Protein AF-A0A2A4JP27-F1 (afdb_monomer)

Sequence (86 aa):
MGARVSRTDFEWVYTEEPHASRRKIILEKYPQIKKLFGYDPNFKWVVTAMVLIQIISLPFVVQLSWPVMLVVAYCFGGVINHSLML

pLDDT: mean 90.52, std 9.27, range [43.34, 97.88]

InterPro domains:
  IPR013866 Sphingolipid delta4-desaturase, N-terminal [PF08557] (6-42)
  IPR013866 Sphingolipid delta4-desaturase, 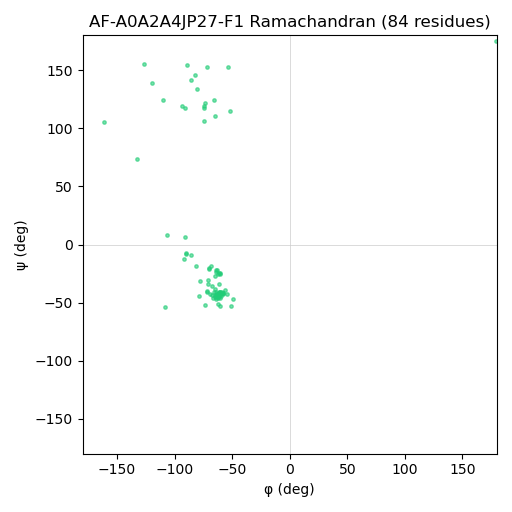N-terminal [SM01269] (5-43)

Foldseek 3Di:
DDDDPPDPDDDDDPDPDVVVVVVVVVCVVPVVVVVVDDDDPCVVVVLVVLVVVVVVCVVVLVPDDPVVNVVCCVPPVVVSVVVVVD

Structure (mmCIF, N/CA/C/O backbone):
data_AF-A0A2A4JP27-F1
#
_entry.id   AF-A0A2A4JP27-F1
#
loop_
_atom_site.group_PDB
_atom_site.id
_atom_site.type_symbol
_atom_site.label_atom_id
_atom_site.label_alt_id
_atom_site.label_comp_id
_atom_site.label_asym_id
_atom_site.label_entity_id
_atom_site.label_seq_id
_atom_site.pdbx_PDB_ins_code
_atom_site.Cartn_x
_atom_site.Cartn_y
_atom_site.Cartn_z
_atom_site.occupancy
_atom_site.B_iso_or_equiv
_atom_site.auth_seq_id
_atom_site.auth_comp_id
_atom_site.auth_asym_id
_atom_site.auth_atom_id
_atom_site.pdbx_PDB_model_num
ATOM 1 N N . MET A 1 1 ? 15.303 -26.042 9.123 1.00 43.34 1 MET A N 1
ATOM 2 C CA . MET A 1 1 ? 15.859 -25.219 8.028 1.00 43.34 1 MET A CA 1
ATOM 3 C C . MET A 1 1 ? 16.275 -23.889 8.628 1.00 43.34 1 MET A C 1
ATOM 5 O O . MET A 1 1 ? 15.410 -23.160 9.084 1.00 43.34 1 MET A O 1
ATOM 9 N N . GLY A 1 2 ? 17.571 -23.613 8.727 1.00 57.75 2 GLY A N 1
ATOM 10 C CA . GLY A 1 2 ? 18.069 -22.345 9.255 1.00 57.75 2 GLY A CA 1
ATOM 11 C C . GLY A 1 2 ? 19.512 -22.176 8.817 1.00 57.75 2 GLY A C 1
ATOM 12 O O . GLY A 1 2 ? 20.382 -22.897 9.300 1.00 57.75 2 GLY A O 1
ATOM 13 N N . ALA A 1 3 ? 19.753 -21.299 7.846 1.00 68.50 3 ALA A N 1
ATOM 14 C CA . ALA A 1 3 ? 21.111 -20.947 7.464 1.00 68.50 3 ALA A CA 1
ATOM 15 C C . ALA A 1 3 ? 21.766 -20.226 8.651 1.00 68.50 3 ALA A C 1
ATOM 17 O O . ALA A 1 3 ? 21.224 -19.247 9.165 1.00 68.50 3 ALA A O 1
ATOM 18 N N . ARG A 1 4 ? 22.910 -20.734 9.117 1.00 72.06 4 ARG A N 1
ATOM 19 C CA . ARG A 1 4 ? 23.726 -20.052 10.124 1.00 72.06 4 ARG A CA 1
ATOM 20 C C . ARG A 1 4 ? 24.422 -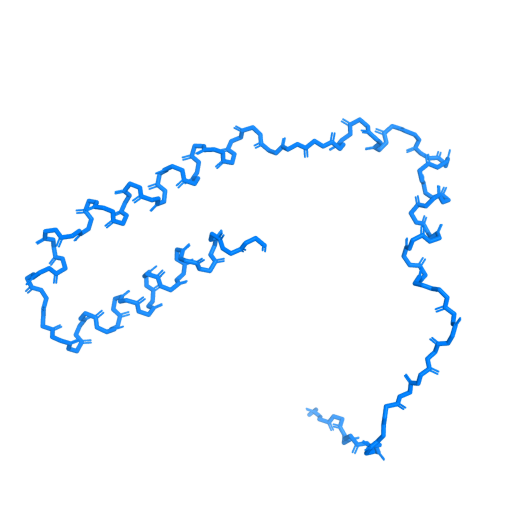18.896 9.412 1.00 72.06 4 ARG A C 1
ATOM 22 O O . ARG A 1 4 ? 25.162 -19.136 8.462 1.00 72.06 4 ARG A O 1
ATOM 29 N N . VAL A 1 5 ? 24.162 -17.664 9.838 1.00 76.44 5 V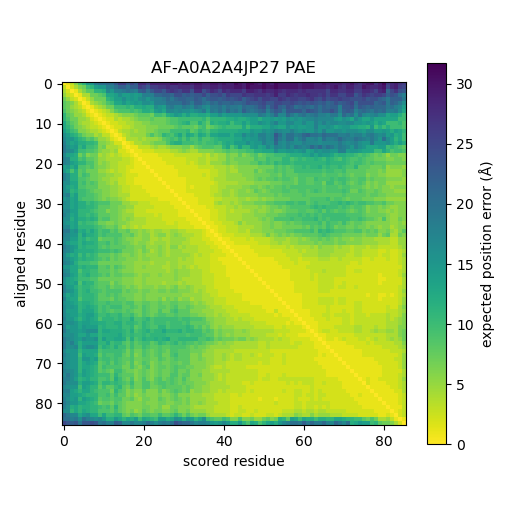AL A N 1
ATOM 30 C CA . VAL A 1 5 ? 24.856 -16.490 9.293 1.00 76.44 5 VAL A CA 1
ATOM 31 C C . VAL A 1 5 ? 26.333 -16.615 9.673 1.00 76.44 5 VAL A C 1
ATOM 33 O O . VAL A 1 5 ? 26.673 -16.578 10.852 1.00 76.44 5 VAL A O 1
ATOM 36 N N . SER A 1 6 ? 27.196 -16.861 8.685 1.00 80.69 6 SER A N 1
ATOM 37 C CA . SER A 1 6 ? 28.630 -17.126 8.881 1.00 80.69 6 SER A CA 1
ATOM 38 C C . SER A 1 6 ? 29.498 -15.866 8.860 1.00 80.69 6 SER A C 1
ATOM 40 O O . SER A 1 6 ? 30.685 -15.950 9.164 1.00 80.69 6 SER A O 1
ATOM 42 N N . ARG A 1 7 ? 28.924 -14.713 8.501 1.00 81.38 7 ARG A N 1
ATOM 43 C CA . ARG A 1 7 ? 29.634 -13.442 8.327 1.00 81.38 7 ARG A CA 1
ATOM 44 C C . ARG A 1 7 ? 29.110 -12.377 9.279 1.00 81.38 7 ARG A C 1
ATOM 46 O O . ARG A 1 7 ? 27.906 -12.259 9.482 1.00 81.38 7 ARG A O 1
ATOM 53 N N . THR A 1 8 ? 30.030 -11.601 9.840 1.00 88.75 8 THR A N 1
ATOM 54 C CA . THR A 1 8 ? 29.752 -10.440 10.704 1.00 88.75 8 THR A CA 1
ATOM 55 C C . THR A 1 8 ? 30.019 -9.115 9.986 1.00 88.75 8 THR A C 1
ATOM 57 O O . THR A 1 8 ? 30.020 -8.062 10.616 1.00 88.75 8 THR A O 1
ATOM 60 N N . ASP A 1 9 ? 30.291 -9.167 8.683 1.00 88.12 9 ASP A N 1
ATOM 61 C CA . ASP A 1 9 ? 30.681 -8.051 7.829 1.00 88.12 9 ASP A CA 1
ATOM 62 C C . ASP A 1 9 ? 29.777 -7.953 6.588 1.00 88.12 9 ASP A C 1
ATOM 64 O O . ASP A 1 9 ? 29.179 -8.937 6.147 1.00 88.12 9 ASP A O 1
ATOM 68 N N . PHE A 1 10 ? 29.673 -6.746 6.024 1.00 86.38 10 PHE A N 1
ATOM 69 C CA . PHE A 1 10 ? 28.961 -6.510 4.769 1.00 86.38 10 PHE A CA 1
ATOM 70 C C . PHE A 1 10 ? 29.879 -6.758 3.571 1.00 86.38 10 PHE A C 1
ATOM 72 O O . PHE A 1 10 ? 31.049 -6.374 3.578 1.00 86.38 10 PHE A O 1
ATOM 79 N N . GLU A 1 11 ? 29.329 -7.347 2.512 1.00 83.94 11 GLU A N 1
ATOM 80 C CA . GLU A 1 11 ? 30.002 -7.444 1.221 1.00 83.94 11 GLU A CA 1
ATOM 81 C C . GLU A 1 11 ? 29.648 -6.240 0.355 1.00 83.94 11 GLU A C 1
ATOM 83 O O . GLU A 1 11 ? 28.489 -6.020 0.007 1.00 83.94 11 GLU A O 1
ATOM 88 N N . TRP A 1 12 ? 30.665 -5.457 0.013 1.00 84.75 12 TRP A N 1
ATOM 89 C CA . TRP A 1 12 ? 30.522 -4.302 -0.858 1.00 84.75 12 TRP A CA 1
ATOM 90 C C . TRP A 1 12 ? 30.806 -4.722 -2.293 1.00 84.75 12 TRP A C 1
ATOM 92 O O . TRP A 1 12 ? 31.908 -5.174 -2.607 1.00 84.75 12 TRP A O 1
ATOM 102 N N . VAL A 1 13 ? 29.815 -4.565 -3.167 1.00 84.38 13 VAL A N 1
ATOM 103 C CA . VAL A 1 13 ? 29.943 -4.880 -4.590 1.00 84.38 13 VAL A CA 1
ATOM 104 C C . VAL A 1 13 ? 29.936 -3.574 -5.375 1.00 84.38 13 VAL A C 1
ATOM 106 O O . VAL A 1 13 ? 29.013 -2.776 -5.258 1.00 84.38 13 VAL A O 1
ATOM 109 N N . TYR A 1 14 ? 30.975 -3.361 -6.182 1.00 82.81 14 TYR A N 1
ATOM 110 C CA . TYR A 1 14 ? 31.140 -2.160 -7.012 1.00 82.81 14 TYR A CA 1
ATOM 111 C C . TYR A 1 14 ? 30.545 -2.319 -8.418 1.00 82.81 14 TYR A C 1
ATOM 113 O O . TYR A 1 14 ? 30.740 -1.469 -9.283 1.00 82.81 14 TYR A O 1
ATOM 121 N N . THR A 1 15 ? 29.854 -3.432 -8.677 1.00 83.56 15 THR A N 1
ATOM 122 C CA . THR A 1 15 ? 29.097 -3.618 -9.911 1.00 83.56 15 THR A CA 1
ATOM 123 C C . THR A 1 15 ? 27.763 -2.910 -9.785 1.00 83.56 15 THR A C 1
ATOM 125 O O . THR A 1 15 ? 27.054 -3.095 -8.797 1.00 83.56 15 THR A O 1
ATOM 128 N N . GLU A 1 16 ? 27.406 -2.163 -10.820 1.00 80.62 16 GLU A N 1
ATOM 129 C CA . GLU A 1 16 ? 26.096 -1.534 -10.934 1.00 80.62 16 GLU A CA 1
ATOM 130 C C . GLU A 1 16 ? 24.949 -2.536 -10.761 1.00 80.62 16 GLU A C 1
ATOM 132 O O . GLU A 1 16 ? 25.068 -3.722 -11.090 1.00 80.62 16 GLU A O 1
ATOM 137 N N . GLU A 1 17 ? 23.809 -2.032 -10.286 1.00 84.06 17 GLU A N 1
ATOM 138 C CA . GLU A 1 17 ? 22.586 -2.807 -10.096 1.00 84.06 17 GLU A CA 1
ATOM 139 C C . GLU A 1 17 ? 22.225 -3.568 -11.392 1.00 84.06 17 GLU A C 1
ATOM 141 O O . GLU A 1 17 ? 21.864 -2.957 -12.409 1.00 84.06 17 GLU A O 1
ATOM 146 N N . PRO A 1 18 ? 22.245 -4.915 -11.392 1.00 88.69 18 PRO A N 1
ATOM 147 C CA . PRO A 1 18 ? 22.038 -5.692 -12.611 1.00 88.69 18 PRO A CA 1
ATOM 148 C C . PRO A 1 18 ? 20.632 -5.498 -13.199 1.00 88.69 18 PRO A C 1
ATOM 150 O O . PRO A 1 18 ? 20.432 -5.689 -14.402 1.00 88.69 18 PRO A O 1
ATOM 153 N N . HIS A 1 19 ? 19.645 -5.098 -12.391 1.00 90.25 19 HIS A N 1
ATOM 154 C CA . HIS A 1 19 ? 18.284 -4.838 -12.859 1.00 90.25 19 HIS A CA 1
ATOM 155 C C . HIS A 1 19 ? 18.201 -3.616 -13.782 1.00 90.25 19 HIS A C 1
ATOM 157 O O . HIS A 1 19 ? 17.448 -3.663 -14.757 1.00 90.25 19 HIS A O 1
ATOM 163 N N . ALA A 1 20 ? 18.994 -2.564 -13.553 1.00 89.94 20 ALA A N 1
ATOM 164 C CA . ALA A 1 20 ? 19.005 -1.378 -14.408 1.00 89.94 20 ALA A CA 1
ATOM 165 C C . ALA A 1 20 ? 19.494 -1.720 -15.826 1.00 89.94 20 ALA A C 1
ATOM 167 O O . ALA A 1 20 ? 18.841 -1.382 -16.820 1.00 89.94 20 ALA A O 1
ATOM 168 N N . SER A 1 21 ? 20.599 -2.464 -15.916 1.00 91.06 21 SER A N 1
ATOM 169 C CA . SER A 1 21 ? 21.169 -2.958 -17.175 1.00 91.06 21 SER A CA 1
ATOM 170 C C . SER A 1 21 ? 20.209 -3.906 -17.895 1.00 91.06 21 SER A C 1
ATOM 172 O O . SER A 1 21 ? 19.930 -3.737 -19.083 1.00 91.06 21 SER A O 1
ATOM 174 N N . ARG A 1 22 ? 19.614 -4.859 -17.165 1.00 93.88 22 ARG A N 1
ATOM 175 C CA . ARG A 1 22 ? 18.620 -5.795 -17.716 1.00 93.88 22 ARG A CA 1
ATOM 176 C C . ARG A 1 22 ? 17.377 -5.079 -18.239 1.00 93.88 22 ARG A C 1
ATOM 178 O O . ARG A 1 22 ? 16.888 -5.434 -19.309 1.00 93.88 22 ARG A O 1
ATOM 185 N N . ARG A 1 23 ? 16.882 -4.057 -17.531 1.00 93.56 23 ARG A N 1
ATOM 186 C CA . ARG A 1 23 ? 15.728 -3.254 -17.961 1.00 93.56 23 ARG A CA 1
ATOM 187 C C . ARG A 1 23 ? 15.978 -2.602 -19.320 1.00 93.56 23 ARG A C 1
ATOM 189 O O . ARG A 1 23 ? 15.086 -2.641 -20.161 1.00 93.56 23 ARG A O 1
ATOM 196 N N . LYS A 1 24 ? 17.173 -2.046 -19.561 1.00 92.94 24 LYS A N 1
ATOM 197 C CA . LYS A 1 24 ? 17.531 -1.434 -20.856 1.00 92.94 24 LYS A CA 1
ATOM 198 C C . LYS A 1 24 ? 17.455 -2.449 -21.998 1.00 92.94 24 LYS A C 1
ATOM 200 O O . LYS A 1 24 ? 16.697 -2.238 -22.938 1.00 92.94 24 LYS A O 1
ATOM 205 N N . ILE A 1 25 ? 18.130 -3.589 -21.845 1.00 95.56 25 ILE A N 1
ATOM 206 C CA . ILE A 1 25 ? 18.177 -4.655 -22.860 1.00 95.56 25 ILE A CA 1
ATOM 207 C C . ILE A 1 25 ? 16.769 -5.195 -23.168 1.00 95.56 25 ILE A C 1
ATOM 209 O O . ILE A 1 25 ? 16.410 -5.407 -24.325 1.00 95.56 25 ILE A O 1
ATOM 213 N N . ILE A 1 26 ? 15.937 -5.396 -22.138 1.00 95.44 26 ILE A N 1
ATOM 214 C CA . ILE A 1 26 ? 14.554 -5.870 -22.307 1.00 95.44 26 ILE A CA 1
ATOM 215 C C . ILE A 1 26 ? 13.706 -4.841 -23.065 1.00 95.44 26 ILE A C 1
ATOM 217 O O . ILE A 1 26 ? 12.943 -5.223 -23.950 1.00 95.44 26 ILE A O 1
ATOM 221 N N . LEU A 1 27 ? 13.833 -3.551 -22.743 1.00 95.62 27 LEU A N 1
ATOM 222 C CA . LEU A 1 27 ? 13.062 -2.487 -23.394 1.00 95.62 27 LEU A CA 1
ATOM 223 C C . LEU A 1 27 ? 13.498 -2.221 -24.838 1.00 95.62 27 LEU A C 1
ATOM 225 O O . LEU A 1 27 ? 12.660 -1.828 -25.646 1.00 95.62 27 LEU A O 1
ATOM 229 N N . GLU A 1 28 ? 14.774 -2.432 -25.164 1.00 95.69 28 GLU A N 1
ATOM 230 C CA . GLU A 1 28 ? 15.277 -2.394 -26.543 1.00 95.69 28 GLU A CA 1
ATOM 231 C C . GLU A 1 28 ? 14.718 -3.556 -27.366 1.00 95.69 28 GLU A C 1
ATOM 233 O O . GLU A 1 28 ? 14.251 -3.355 -28.486 1.00 95.69 28 GLU A O 1
ATOM 238 N N . LYS A 1 29 ? 14.696 -4.764 -26.789 1.00 97.69 29 LYS A N 1
ATOM 239 C CA . LYS A 1 29 ? 14.156 -5.958 -27.450 1.00 97.69 29 LYS A CA 1
ATOM 240 C C . LYS A 1 29 ? 12.628 -5.926 -27.593 1.00 97.69 29 LYS A C 1
ATOM 242 O O . LYS A 1 29 ? 12.099 -6.452 -28.570 1.00 97.69 29 LYS A O 1
ATOM 247 N N . TYR A 1 30 ? 11.919 -5.330 -26.632 1.00 96.56 30 TYR A N 1
ATOM 248 C CA . TYR A 1 30 ? 10.454 -5.318 -26.563 1.00 96.56 30 TYR A CA 1
ATOM 249 C C . TYR A 1 30 ? 9.900 -3.908 -26.275 1.00 96.56 30 TYR A C 1
ATOM 251 O O . TYR A 1 30 ? 9.395 -3.638 -25.176 1.00 96.56 30 TYR A O 1
ATOM 259 N N . PRO A 1 31 ? 9.933 -2.987 -27.256 1.00 94.31 31 PRO A N 1
ATOM 260 C CA . PRO A 1 31 ? 9.496 -1.603 -27.063 1.00 94.31 31 PRO A CA 1
ATOM 261 C C . PRO A 1 31 ? 8.005 -1.476 -26.710 1.00 94.31 31 PRO A C 1
ATOM 263 O O . PRO A 1 31 ? 7.604 -0.489 -26.091 1.00 94.31 31 PRO A O 1
ATOM 266 N N . GLN A 1 32 ? 7.179 -2.477 -27.036 1.00 95.94 32 GLN A N 1
ATOM 267 C CA . GLN A 1 32 ? 5.760 -2.520 -26.676 1.00 95.94 32 GLN A CA 1
ATOM 268 C C . GLN A 1 32 ? 5.517 -2.502 -25.162 1.00 95.94 32 GLN A C 1
ATOM 270 O O . GLN A 1 32 ? 4.467 -2.035 -24.734 1.00 95.94 32 GLN A O 1
ATOM 275 N N . ILE A 1 33 ? 6.487 -2.940 -24.350 1.00 94.38 33 ILE A N 1
ATOM 276 C CA . ILE A 1 33 ? 6.383 -2.916 -22.885 1.00 94.38 33 ILE A CA 1
ATOM 277 C C . ILE A 1 33 ? 6.235 -1.479 -22.374 1.00 94.38 33 ILE A C 1
ATOM 279 O O . ILE A 1 33 ? 5.483 -1.245 -21.433 1.00 94.38 33 ILE A O 1
ATOM 283 N N . LYS A 1 34 ? 6.858 -0.492 -23.036 1.00 91.62 34 LYS A N 1
ATOM 284 C CA . LYS A 1 34 ? 6.716 0.923 -22.654 1.00 91.62 34 LYS A CA 1
ATOM 285 C C . LYS A 1 34 ? 5.271 1.416 -22.738 1.00 91.62 34 LYS A C 1
ATOM 287 O O . LYS A 1 34 ? 4.923 2.346 -22.028 1.00 91.62 34 LYS A O 1
ATOM 292 N N . LYS A 1 35 ? 4.423 0.795 -23.568 1.00 92.75 35 LYS A N 1
ATOM 293 C CA . LYS A 1 35 ? 2.994 1.142 -23.659 1.00 92.75 35 LYS A CA 1
ATOM 294 C C . LYS A 1 35 ? 2.205 0.730 -22.414 1.00 92.75 35 LYS A C 1
ATOM 296 O O . LYS A 1 35 ? 1.125 1.257 -22.193 1.00 92.75 35 LYS A O 1
ATOM 301 N N . LEU A 1 36 ? 2.731 -0.212 -21.630 1.00 91.44 36 LEU A N 1
ATOM 302 C CA . LEU A 1 36 ? 2.138 -0.655 -20.369 1.00 91.44 36 LEU A CA 1
ATOM 303 C C . LEU A 1 36 ? 2.559 0.234 -19.194 1.00 91.44 36 LEU A C 1
ATOM 305 O O . LEU A 1 36 ? 2.034 0.081 -18.097 1.00 91.44 36 LEU A O 1
ATOM 309 N N . PHE A 1 37 ? 3.522 1.139 -19.397 1.00 92.38 37 PHE A N 1
ATOM 310 C CA . PHE A 1 37 ? 3.942 2.062 -18.354 1.00 92.38 37 PHE A CA 1
ATOM 311 C C . PHE A 1 37 ? 2.865 3.122 -18.181 1.00 92.38 37 PHE A C 1
ATOM 313 O O . PHE A 1 37 ? 2.524 3.850 -19.110 1.00 92.38 37 PHE A O 1
ATOM 320 N N . GLY A 1 38 ? 2.343 3.215 -16.973 1.00 90.75 38 GLY A N 1
ATOM 321 C CA . GLY A 1 38 ? 1.290 4.148 -16.637 1.00 90.75 38 GLY A CA 1
ATOM 322 C C . GLY A 1 38 ? 0.907 3.989 -15.181 1.00 90.75 38 GLY A C 1
ATOM 323 O O . GLY A 1 38 ? 1.404 3.107 -14.482 1.00 90.75 38 GLY A O 1
ATOM 324 N N . TYR A 1 39 ? 0.026 4.869 -14.733 1.00 89.88 39 TYR A N 1
ATOM 325 C CA . TYR A 1 39 ? -0.611 4.736 -13.435 1.00 89.88 39 TYR A CA 1
ATOM 326 C C . TYR A 1 39 ? -1.889 3.906 -13.580 1.00 89.88 39 TYR A C 1
ATOM 328 O O . TYR A 1 39 ? -2.509 3.884 -14.645 1.00 89.88 39 TYR A O 1
ATOM 336 N N . ASP A 1 40 ? -2.303 3.250 -12.500 1.00 91.56 40 ASP A N 1
ATOM 337 C CA . ASP A 1 40 ? -3.608 2.599 -12.451 1.00 91.56 40 ASP A CA 1
ATOM 338 C C . ASP A 1 40 ? -4.713 3.670 -12.306 1.00 91.56 40 ASP A C 1
ATOM 340 O O . ASP A 1 40 ? -4.748 4.385 -11.297 1.00 91.56 40 ASP A O 1
ATOM 344 N N . PRO A 1 41 ? -5.635 3.816 -13.279 1.00 92.75 41 PRO A N 1
ATOM 345 C CA . PRO A 1 41 ? -6.695 4.821 -13.222 1.00 92.75 41 PRO A CA 1
ATOM 346 C C . PRO A 1 41 ? -7.686 4.614 -12.068 1.00 92.75 41 PRO A C 1
ATOM 348 O O . PRO A 1 41 ? -8.343 5.581 -11.663 1.00 92.75 41 PRO A O 1
ATOM 351 N N . ASN A 1 42 ? -7.793 3.394 -11.533 1.00 94.38 42 ASN A N 1
ATOM 352 C CA . ASN A 1 42 ? -8.673 3.065 -10.413 1.00 94.38 42 ASN A CA 1
ATOM 353 C C . A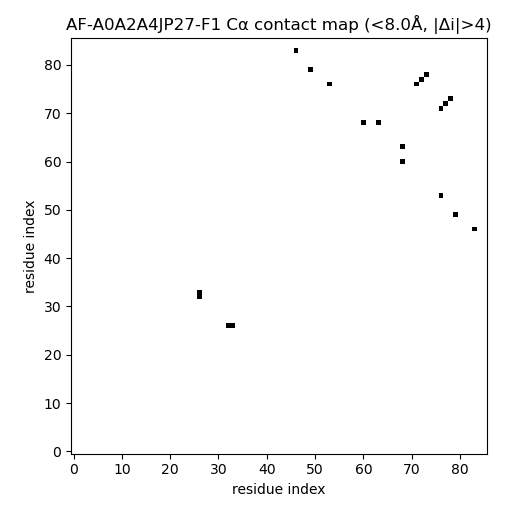SN A 1 42 ? -8.070 3.439 -9.061 1.00 94.38 42 ASN A C 1
ATOM 355 O O . ASN A 1 42 ? -8.808 3.599 -8.089 1.00 94.38 42 ASN A O 1
ATOM 359 N N . PHE A 1 43 ? -6.752 3.640 -9.004 1.00 92.81 43 PHE A N 1
ATOM 360 C CA . PHE A 1 43 ? -6.023 3.879 -7.763 1.00 92.81 43 PHE A CA 1
ATOM 361 C C . PHE A 1 43 ? -6.599 5.049 -6.957 1.00 92.81 43 PHE A C 1
ATOM 363 O O . PHE A 1 43 ? -6.818 4.929 -5.755 1.00 92.81 43 PHE A O 1
ATOM 370 N N . LYS A 1 44 ? -6.957 6.153 -7.629 1.00 92.81 44 LYS A N 1
ATOM 371 C CA . LYS A 1 44 ? -7.581 7.325 -6.988 1.00 92.81 44 LYS A CA 1
ATOM 372 C C . LYS A 1 44 ? -8.879 6.976 -6.255 1.00 92.81 44 LYS A C 1
ATOM 374 O O . LYS A 1 44 ? -9.086 7.434 -5.141 1.00 92.81 44 LYS A O 1
ATOM 379 N N . TRP A 1 45 ? -9.725 6.136 -6.850 1.00 96.31 45 TRP A N 1
ATOM 380 C CA . TRP A 1 45 ? -11.011 5.756 -6.267 1.00 96.31 45 TRP A CA 1
ATOM 381 C C . TRP A 1 45 ? -10.828 4.827 -5.072 1.00 96.31 45 TRP A C 1
ATOM 383 O O . TRP A 1 45 ? -11.493 5.011 -4.056 1.00 96.31 45 TRP A O 1
ATOM 393 N N . VAL A 1 46 ? -9.892 3.878 -5.174 1.00 95.19 46 VAL A N 1
ATOM 394 C CA . VAL A 1 46 ? -9.551 2.961 -4.079 1.00 95.19 46 VAL A CA 1
ATOM 395 C C . VAL A 1 46 ? -9.006 3.744 -2.886 1.00 95.19 46 VAL A C 1
ATOM 397 O O . VAL A 1 46 ? -9.544 3.629 -1.789 1.00 95.19 46 VAL A O 1
ATOM 400 N N . VAL A 1 47 ? -8.017 4.616 -3.104 1.00 95.31 47 VAL A N 1
ATOM 401 C CA . VAL A 1 47 ? -7.431 5.448 -2.040 1.00 95.31 47 VAL A CA 1
ATOM 402 C C . VAL A 1 47 ? -8.479 6.365 -1.409 1.00 95.31 47 VAL A C 1
ATOM 404 O O . VAL A 1 47 ? -8.579 6.427 -0.183 1.00 95.31 47 VAL A O 1
ATOM 407 N N . THR A 1 48 ? -9.310 7.040 -2.212 1.00 96.31 48 THR A N 1
ATOM 408 C CA . THR A 1 48 ? -10.394 7.880 -1.681 1.00 96.31 48 THR A CA 1
ATOM 409 C C . THR A 1 48 ? -11.370 7.065 -0.832 1.00 96.31 48 THR A C 1
ATOM 411 O O . THR A 1 48 ? -11.716 7.499 0.265 1.00 96.31 48 THR A O 1
ATOM 414 N N . ALA A 1 49 ? -11.776 5.872 -1.275 1.00 96.94 49 ALA A N 1
ATOM 415 C CA . ALA A 1 49 ? -12.659 5.001 -0.501 1.00 96.94 49 ALA A CA 1
ATOM 416 C C . ALA A 1 49 ? -12.024 4.563 0.831 1.00 96.94 49 ALA A C 1
ATOM 418 O O . ALA A 1 49 ? -12.683 4.614 1.868 1.00 96.94 49 ALA A O 1
ATOM 419 N N . MET A 1 50 ? -10.738 4.199 0.832 1.00 96.56 50 MET A N 1
ATOM 420 C CA . MET A 1 50 ? -10.006 3.807 2.043 1.00 96.56 50 MET A CA 1
ATOM 421 C C . MET A 1 50 ? -9.927 4.939 3.074 1.00 96.56 50 MET A C 1
ATOM 423 O O . MET A 1 50 ? -10.119 4.704 4.266 1.00 96.56 50 MET A O 1
ATOM 427 N N . VAL A 1 51 ? -9.678 6.177 2.637 1.00 96.19 51 VAL A N 1
ATOM 428 C CA . VAL A 1 51 ? -9.655 7.348 3.530 1.00 96.19 51 VAL A CA 1
ATOM 429 C C . VAL A 1 51 ? -11.058 7.678 4.045 1.00 96.19 51 VAL A C 1
ATOM 431 O O . VAL A 1 51 ? -11.231 7.928 5.237 1.00 96.19 51 VAL A O 1
ATOM 434 N N . LEU A 1 52 ? -12.079 7.625 3.183 1.00 97.88 52 LEU A N 1
ATOM 435 C CA . LEU A 1 52 ? -13.466 7.867 3.588 1.00 97.88 52 LEU A CA 1
ATOM 436 C C . LEU A 1 52 ? -13.943 6.859 4.636 1.00 97.88 52 LEU A C 1
ATOM 438 O O . LEU A 1 52 ? -14.562 7.262 5.615 1.00 97.88 52 LEU A O 1
ATOM 442 N N . ILE A 1 53 ? -13.617 5.573 4.480 1.00 96.25 53 ILE A N 1
ATOM 443 C CA . ILE A 1 53 ? -13.945 4.539 5.471 1.00 96.25 53 ILE A CA 1
ATOM 444 C C . ILE A 1 53 ? -13.323 4.863 6.834 1.00 96.25 53 ILE A C 1
ATOM 446 O O . ILE A 1 53 ? -13.994 4.726 7.856 1.00 96.25 53 ILE A O 1
ATOM 450 N N . GLN A 1 54 ? -12.078 5.347 6.869 1.00 94.69 54 GLN A N 1
ATOM 451 C CA . GLN A 1 54 ? -11.439 5.758 8.122 1.00 94.69 54 GLN A CA 1
ATOM 452 C C . GLN A 1 54 ? -12.170 6.940 8.775 1.00 94.69 54 GLN A C 1
ATOM 454 O O . GLN A 1 54 ? -12.436 6.897 9.975 1.00 94.69 54 GLN A O 1
ATOM 459 N N . ILE A 1 55 ? -12.583 7.949 8.002 1.00 96.50 55 ILE A N 1
ATOM 460 C CA . ILE A 1 55 ? -13.358 9.091 8.524 1.00 96.50 55 ILE A CA 1
ATOM 461 C C . ILE A 1 55 ? -14.733 8.639 9.035 1.00 96.50 55 ILE A C 1
ATOM 463 O O . ILE A 1 55 ? -15.147 9.017 10.130 1.00 96.50 55 ILE A O 1
ATOM 467 N N . ILE A 1 56 ? -15.433 7.795 8.275 1.00 96.56 56 ILE A N 1
ATOM 468 C CA . ILE A 1 56 ? -16.753 7.263 8.647 1.00 96.56 56 ILE A CA 1
ATOM 469 C C . ILE A 1 56 ? -16.663 6.379 9.898 1.00 96.56 56 ILE A C 1
ATOM 471 O O . ILE A 1 56 ? -17.629 6.288 10.653 1.00 96.56 56 ILE A O 1
ATOM 475 N N . SER A 1 57 ? -15.510 5.759 10.163 1.00 94.19 57 SER A N 1
ATOM 476 C CA . SER A 1 57 ? -15.314 4.924 11.350 1.00 94.19 57 SER A CA 1
ATOM 477 C C . SER A 1 57 ? -15.271 5.715 12.670 1.00 94.19 57 SER A C 1
ATOM 479 O O . SER A 1 57 ? -15.571 5.148 13.719 1.00 94.19 57 SER A O 1
ATOM 481 N N . LEU A 1 58 ? -14.976 7.023 12.642 1.00 93.81 58 LEU A N 1
ATOM 482 C CA . LEU A 1 58 ? -14.798 7.862 13.839 1.00 93.81 58 LEU A CA 1
ATOM 483 C C . LEU A 1 58 ? -15.938 7.772 14.879 1.00 93.81 58 LEU A C 1
ATOM 485 O O . LEU A 1 58 ? -15.633 7.488 16.039 1.00 93.81 58 LEU A O 1
ATOM 489 N N . PRO A 1 59 ? -17.233 7.957 14.537 1.00 95.12 59 PRO A N 1
ATOM 490 C CA . PRO A 1 59 ? -18.323 7.856 15.516 1.00 95.12 59 PRO A CA 1
ATOM 491 C C . PRO A 1 59 ? -18.455 6.467 16.158 1.00 95.12 59 PRO A C 1
ATOM 493 O O . PRO A 1 59 ? -18.961 6.366 17.276 1.00 95.12 59 PRO A O 1
ATOM 496 N N . PHE A 1 60 ? -17.999 5.409 15.480 1.00 92.88 60 PHE A N 1
ATOM 497 C CA . PHE A 1 60 ? -17.992 4.051 16.023 1.00 92.88 60 PHE A CA 1
ATOM 498 C C . PHE A 1 60 ? -16.818 3.852 16.980 1.00 92.88 60 PHE A C 1
AT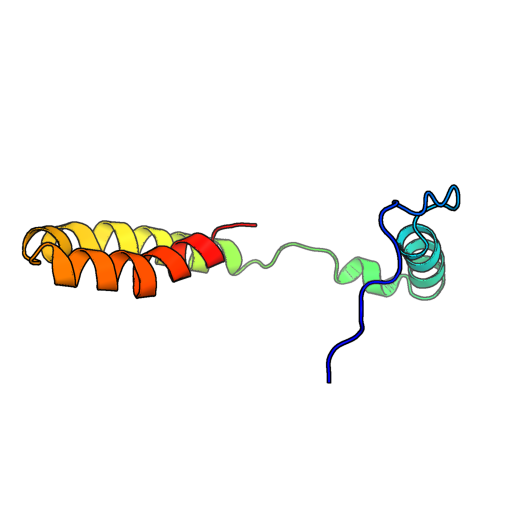OM 500 O O . PHE A 1 60 ? -17.011 3.335 18.077 1.00 92.88 60 PHE A O 1
ATOM 507 N N . VAL A 1 61 ? -15.623 4.322 16.598 1.00 93.12 61 VAL A N 1
ATOM 508 C CA . VAL A 1 61 ? -14.381 4.222 17.388 1.00 93.12 61 VAL A CA 1
ATOM 509 C C . VAL A 1 61 ? -14.537 4.842 18.777 1.00 93.12 61 VAL A C 1
ATOM 511 O O . VAL A 1 61 ? -14.087 4.258 19.758 1.00 93.12 61 VAL A O 1
ATOM 514 N N . VAL A 1 62 ? -15.242 5.972 18.887 1.00 93.06 62 VAL A N 1
ATOM 515 C CA . VAL A 1 62 ? -15.484 6.665 20.168 1.00 93.06 62 VAL A CA 1
ATOM 516 C C . VAL A 1 62 ? -16.269 5.812 21.177 1.00 93.0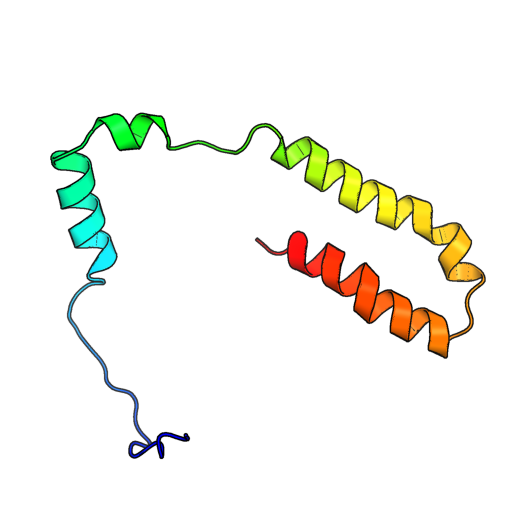6 62 VAL A C 1
ATOM 518 O O . VAL A 1 62 ? -16.152 6.026 22.381 1.00 93.06 62 VAL A O 1
ATOM 521 N N . GLN A 1 63 ? -17.052 4.835 20.715 1.00 95.00 63 GLN A N 1
ATOM 522 C CA . GLN A 1 63 ? -17.877 3.978 21.576 1.00 95.00 63 GLN A CA 1
ATOM 523 C C . GLN A 1 63 ? -17.145 2.706 22.040 1.00 95.00 63 GLN A C 1
ATOM 525 O O . GLN A 1 63 ? -17.673 1.956 22.862 1.00 95.00 63 GLN A O 1
ATOM 530 N N . LEU A 1 64 ? -15.946 2.431 21.515 1.00 94.75 64 LEU A N 1
ATOM 531 C CA . LEU A 1 64 ? -15.179 1.229 21.836 1.00 94.75 64 LEU A CA 1
ATOM 532 C C . LEU A 1 64 ? -14.398 1.375 23.147 1.00 94.75 64 LEU A C 1
ATOM 534 O O . LEU A 1 64 ? -13.861 2.430 23.477 1.00 94.75 64 LEU A O 1
ATOM 538 N N . SER A 1 65 ? -14.268 0.267 23.880 1.00 96.81 65 SER A N 1
ATOM 539 C CA . SER A 1 65 ? -13.342 0.190 25.010 1.00 96.81 65 SER A CA 1
ATOM 540 C C . SER A 1 65 ? -11.891 0.139 24.522 1.00 96.81 65 SER A C 1
ATOM 542 O O . SER A 1 65 ? -11.600 -0.368 23.436 1.00 96.81 65 SER A O 1
ATOM 544 N N . TRP A 1 66 ? -10.959 0.619 25.349 1.00 95.19 66 TRP A N 1
ATOM 545 C CA . TRP A 1 66 ? -9.530 0.679 25.019 1.00 95.19 66 TRP A CA 1
ATOM 546 C C . TRP A 1 66 ? -8.938 -0.629 24.463 1.00 95.19 66 TRP A C 1
ATOM 548 O O . TRP A 1 66 ? -8.276 -0.565 23.427 1.00 95.19 66 TRP A O 1
ATOM 558 N N . PRO A 1 67 ? -9.180 -1.817 25.058 1.00 96.75 67 PRO A N 1
ATOM 559 C CA . PRO A 1 67 ? -8.608 -3.057 24.532 1.00 96.75 67 PRO A CA 1
ATOM 560 C C . PRO A 1 67 ? -9.124 -3.402 23.132 1.00 96.75 67 PRO A C 1
ATOM 562 O O . PRO A 1 67 ? -8.349 -3.806 22.269 1.00 96.75 67 PRO A O 1
ATOM 565 N N . VAL A 1 68 ? -10.423 -3.208 22.882 1.00 95.88 68 VAL A N 1
ATOM 566 C CA . VAL A 1 68 ? -11.025 -3.509 21.575 1.00 95.88 68 VAL A CA 1
ATOM 567 C C . VAL A 1 68 ? -10.567 -2.489 20.537 1.00 95.88 68 VAL A C 1
ATOM 569 O O . VAL A 1 68 ? -10.227 -2.867 19.419 1.00 95.88 68 VAL A O 1
ATOM 572 N N . MET A 1 69 ? -10.470 -1.213 20.916 1.00 95.75 69 MET A N 1
ATOM 573 C CA . MET A 1 69 ? -9.928 -0.165 20.056 1.00 95.75 69 MET A CA 1
ATOM 574 C C . MET A 1 69 ? -8.494 -0.476 19.613 1.00 95.75 69 MET A C 1
ATOM 576 O O . MET A 1 69 ? -8.192 -0.308 18.437 1.00 95.75 69 MET A O 1
ATOM 580 N N . LEU A 1 70 ? -7.623 -0.977 20.498 1.00 96.44 70 LEU A N 1
ATOM 581 C CA . LEU A 1 70 ? -6.253 -1.360 20.128 1.00 96.44 70 LEU A CA 1
ATOM 582 C C . LEU A 1 70 ? -6.222 -2.507 19.109 1.00 96.44 70 LEU A C 1
ATOM 584 O O . LEU A 1 70 ? -5.471 -2.444 18.136 1.00 96.44 70 LEU A O 1
ATOM 588 N N . VAL A 1 71 ? -7.062 -3.529 19.296 1.00 96.81 71 VAL A N 1
ATOM 589 C CA . VAL A 1 71 ? -7.166 -4.653 18.351 1.00 96.81 71 VAL A CA 1
ATOM 590 C C . VAL A 1 71 ? -7.679 -4.175 16.991 1.00 96.81 71 VAL A C 1
ATOM 592 O O . VAL A 1 71 ? -7.102 -4.520 15.962 1.00 96.81 71 VAL A O 1
ATOM 595 N N . VAL A 1 72 ? -8.724 -3.343 16.968 1.00 95.44 72 VAL A N 1
ATOM 596 C CA . VAL A 1 72 ? -9.276 -2.774 15.727 1.00 95.44 72 VAL A CA 1
ATOM 597 C C . VAL A 1 72 ? -8.257 -1.859 15.044 1.00 95.44 72 VAL A C 1
ATOM 599 O O . VAL A 1 72 ? -8.059 -1.955 13.833 1.00 95.44 72 VAL A O 1
ATOM 602 N N . ALA A 1 73 ? -7.561 -1.011 15.800 1.00 94.88 73 ALA A N 1
ATOM 603 C CA . ALA A 1 73 ? -6.529 -0.132 15.266 1.00 94.88 73 ALA A CA 1
ATOM 604 C C . ALA A 1 73 ? -5.392 -0.926 14.612 1.00 94.88 73 ALA A C 1
ATOM 606 O O . ALA A 1 73 ? -4.945 -0.552 13.534 1.00 94.88 73 ALA A O 1
ATOM 607 N N . TYR A 1 74 ? -4.962 -2.040 15.209 1.00 95.38 74 TYR A N 1
ATOM 608 C CA . TYR A 1 74 ? -3.903 -2.878 14.648 1.00 95.38 74 TYR A CA 1
ATOM 609 C C . TYR A 1 74 ? -4.375 -3.687 13.429 1.00 95.38 74 TYR A C 1
ATOM 611 O O . TYR A 1 74 ? -3.761 -3.620 12.366 1.00 95.38 74 TYR A O 1
ATOM 619 N N . CYS A 1 75 ? -5.485 -4.418 13.557 1.00 95.06 75 CYS A N 1
ATOM 620 C CA . CYS A 1 75 ? -5.945 -5.351 12.526 1.00 95.06 75 CYS A CA 1
ATOM 621 C C . CYS A 1 75 ? -6.643 -4.669 11.343 1.00 95.06 75 CYS A C 1
ATOM 623 O O . CYS A 1 75 ? -6.580 -5.178 10.231 1.00 95.06 75 CYS A O 1
ATOM 625 N N . PHE A 1 76 ? -7.332 -3.549 11.566 1.00 93.38 76 PHE A N 1
ATOM 626 C CA . PHE A 1 76 ? -8.087 -2.852 10.523 1.00 93.38 76 PHE A CA 1
ATOM 627 C C . PHE A 1 76 ? -7.401 -1.548 10.116 1.00 93.38 76 PHE A C 1
ATOM 629 O O . PHE A 1 76 ? -7.075 -1.358 8.945 1.00 93.38 76 PHE A O 1
ATOM 636 N N . GLY A 1 77 ? -7.102 -0.682 11.089 1.00 94.56 77 GLY A N 1
ATOM 637 C CA . GLY A 1 77 ? -6.400 0.579 10.831 1.00 94.56 77 GLY A CA 1
ATOM 638 C C . GLY A 1 77 ? -4.994 0.358 10.267 1.00 94.56 77 GLY A C 1
ATOM 639 O O . GLY A 1 77 ? -4.624 0.966 9.266 1.00 94.56 77 GLY A O 1
ATOM 640 N N . GLY A 1 78 ? -4.230 -0.564 10.856 1.00 94.94 78 GLY A N 1
ATOM 641 C CA . GLY A 1 78 ? -2.883 -0.919 10.416 1.00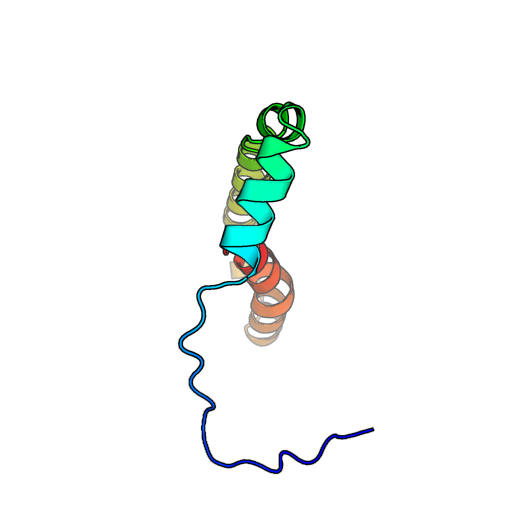 94.94 78 GLY A CA 1
ATOM 642 C C . GLY A 1 78 ? -2.852 -1.467 8.992 1.00 94.94 78 GLY A C 1
ATOM 643 O O . GLY A 1 78 ? -1.997 -1.067 8.210 1.00 94.94 78 GLY A O 1
ATOM 644 N N . VAL A 1 79 ? -3.819 -2.311 8.619 1.00 95.00 79 VAL A N 1
ATOM 645 C CA . VAL A 1 79 ? -3.921 -2.869 7.260 1.00 95.00 79 VAL A CA 1
ATOM 646 C C . VAL A 1 79 ? -4.243 -1.784 6.235 1.00 95.00 79 VAL A C 1
ATOM 648 O O . VAL A 1 79 ? -3.580 -1.708 5.201 1.00 95.00 79 VAL A O 1
ATOM 651 N N . ILE A 1 80 ? -5.213 -0.912 6.528 1.00 94.94 80 ILE A N 1
ATOM 652 C CA . ILE A 1 80 ? -5.553 0.210 5.644 1.00 94.94 80 ILE A CA 1
ATOM 653 C C . ILE A 1 80 ? -4.354 1.154 5.489 1.00 94.94 80 ILE A C 1
ATOM 655 O O . ILE A 1 80 ? -4.018 1.528 4.369 1.00 94.94 80 ILE A O 1
ATOM 659 N N . ASN A 1 81 ? -3.666 1.487 6.583 1.00 95.00 81 ASN A N 1
ATOM 660 C CA . ASN A 1 81 ? -2.487 2.350 6.545 1.00 95.00 81 ASN A CA 1
ATOM 661 C C . ASN A 1 81 ? -1.316 1.714 5.793 1.00 95.00 81 ASN A C 1
ATOM 663 O O . ASN A 1 81 ? -0.664 2.392 5.006 1.00 95.00 81 ASN A O 1
ATOM 667 N N . HIS A 1 82 ? -1.069 0.416 5.978 1.00 94.12 82 HIS A N 1
ATOM 668 C CA . HIS A 1 82 ? -0.023 -0.286 5.240 1.00 94.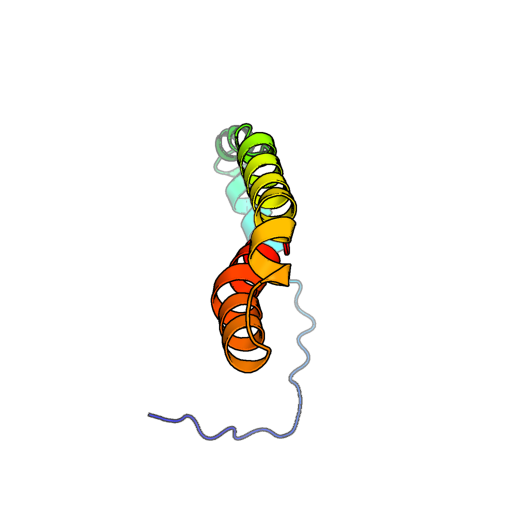12 82 HIS A CA 1
ATOM 669 C C . HIS A 1 82 ? -0.327 -0.330 3.740 1.00 94.12 82 HIS A C 1
ATOM 671 O O . HIS A 1 82 ? 0.565 -0.123 2.930 1.00 94.12 82 HIS A O 1
ATOM 677 N N . SER A 1 83 ? -1.596 -0.502 3.363 1.00 92.44 83 SER A N 1
ATOM 678 C CA . SER A 1 83 ? -2.022 -0.437 1.962 1.00 92.44 83 SER A CA 1
ATOM 679 C C . SER A 1 83 ? -1.924 0.970 1.350 1.00 92.44 83 SER A C 1
ATOM 681 O O . SER A 1 83 ? -1.948 1.084 0.127 1.00 92.44 83 SER A O 1
ATOM 683 N N . LEU A 1 84 ? -1.845 2.029 2.164 1.00 91.12 84 LEU A N 1
ATOM 684 C CA . LEU A 1 84 ? -1.596 3.406 1.718 1.00 91.12 84 LEU A CA 1
ATOM 685 C C . LEU A 1 84 ? -0.101 3.771 1.721 1.00 91.12 84 LEU A C 1
ATOM 687 O O . LEU A 1 84 ? 0.268 4.806 1.168 1.00 91.12 84 LEU A O 1
ATOM 691 N N . MET A 1 85 ? 0.751 2.948 2.341 1.00 78.38 85 MET A N 1
ATOM 692 C CA . MET A 1 85 ? 2.202 3.099 2.298 1.00 78.38 85 MET A CA 1
ATOM 693 C C . MET A 1 85 ? 2.694 2.649 0.916 1.00 78.38 85 MET A C 1
ATOM 695 O O . MET A 1 85 ? 2.660 1.461 0.599 1.00 78.38 85 MET A O 1
ATOM 699 N N . LEU A 1 86 ? 3.079 3.624 0.087 1.00 57.53 86 LEU A N 1
ATOM 700 C CA . LEU A 1 86 ? 3.629 3.423 -1.257 1.00 57.53 86 LEU A CA 1
ATOM 701 C C . LEU A 1 86 ? 5.124 3.086 -1.216 1.00 57.53 86 LEU A C 1
ATOM 703 O O . LEU A 1 86 ? 5.844 3.763 -0.444 1.00 57.53 86 LEU A O 1
#

Organism: Heliothis virescens (NCBI:txid7102)

Secondary structure (DSSP, 8-state):
-------SSPPP--S--HHHHHHHHHHHH-GGGGGG-S--TTHHHHHHHHHHHHHHHHHHHTTS-HHHHHHHIIIIIHHHHHHH--

Mean predicted aligned error: 7.85 Å

Solvent-accessible surface area (backbone atoms only — not comparable to full-atom values): 5542 Å² total; per-residue (Å²): 142,78,86,76,82,89,70,96,72,86,85,86,74,92,68,74,66,65,65,64,60,49,51,52,57,49,43,71,77,40,60,71,58,63,75,72,64,74,79,69,85,60,50,64,59,54,54,51,51,57,53,48,51,56,61,68,41,48,79,58,58,75,74,48,54,70,72,59,44,52,52,46,44,52,68,49,49,42,49,56,51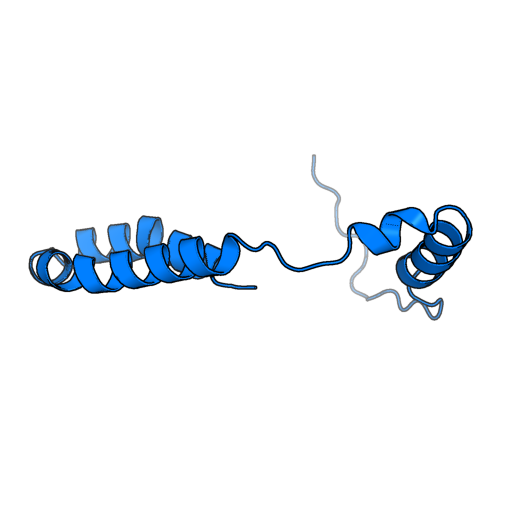,54,74,67,60,128

Radius of gyration: 22.57 Å; Cα contacts (8 Å, |Δi|>4): 10; chains: 1; bounding box: 50×34×52 Å